Protein AF-A0A832H5S9-F1 (afdb_monomer)

Foldseek 3Di:
DDDDDDDDDDDDDPDPDDDDDDDPPPVDPDPDPPPPPPPPDPPVVVVVVVVQVVLVLLCVLQVHDSVLSVVCVVVVHASVNVCVVVVHDVVSSVVVVLVVVLVVLLVVLVVCCVVVVDPPVVSVVVSVVVNVVVVVVVVVVVVVVVPDDDDDDDNPDD

Solvent-accessible surface area (backbone atoms only — not comparable to full-atom values): 10041 Å² total; per-residue (Å²): 136,89,82,78,89,81,90,79,88,82,76,86,83,84,77,85,74,87,76,92,75,77,88,74,83,66,84,68,92,70,93,76,65,93,72,80,84,69,94,80,71,82,55,61,65,65,47,50,55,50,50,50,52,50,33,49,49,49,13,67,47,68,74,48,55,48,65,58,44,49,51,39,48,76,70,66,49,40,71,70,52,49,29,60,74,70,70,48,61,66,66,62,34,47,49,50,53,52,53,50,52,52,51,52,51,50,52,55,39,49,56,33,34,76,68,66,77,41,51,68,69,55,40,51,55,51,50,53,53,52,51,52,52,49,55,53,48,51,53,51,51,54,54,48,59,76,76,49,94,80,89,85,90,53,88,83,70,125

pLDDT: mean 75.22, std 22.02, range [34.59, 97.81]

Mean predicted aligned error: 14.92 Å

Secondary structure (DSSP, 8-state):
----------------------------S----TTTT-TT---HHHHHHHHHHHHHHHHHHHTS-HHHHHHHHHTT--HHHHHHHTT--HHHHHHHHHHHHHHHHHHHHHHHHHTTSS-HHHHHHHHHHHHHHHHHHHHHHHHHHHH-------TT--

Radius of gyration: 23.82 Å; Cα contacts (8 Å, |Δi|>4): 50; chains: 1; bounding box: 55×41×83 Å

Sequence (158 aa):
MLRKFLILSILPILVCGLLIAKPVQAKGFSLNSWNSRNFGKTDLENWAQKMEKMFENWANFLQISVEKVKNYWAEGKTPKEMMKAENINPEEVQKRREEKKLAELKSRLQKLVEKGIITQEEADKRFETMKKWWENQKEKKILLRKNGKGFKNCWFSF

Structure (mmCIF, N/CA/C/O backbone):
data_AF-A0A832H5S9-F1
#
_entry.id   AF-A0A832H5S9-F1
#
loop_
_atom_site.group_PDB
_atom_site.id
_atom_site.type_symbol
_atom_site.label_atom_id
_atom_site.label_alt_id
_atom_site.label_comp_id
_atom_site.label_asym_id
_atom_site.label_entity_id
_atom_site.label_seq_id
_atom_site.pdbx_PDB_ins_code
_atom_site.Cartn_x
_atom_site.Cartn_y
_atom_site.Cartn_z
_atom_site.occupancy
_atom_site.B_iso_or_equiv
_atom_site.auth_seq_id
_atom_site.auth_comp_id
_atom_site.auth_asym_id
_atom_site.auth_atom_id
_atom_site.pdbx_PDB_model_num
ATOM 1 N N . MET A 1 1 ? 17.383 -1.027 -65.973 1.00 36.41 1 MET A N 1
ATOM 2 C CA . MET A 1 1 ? 17.670 -2.231 -65.162 1.00 36.41 1 MET A CA 1
ATOM 3 C C . MET A 1 1 ? 17.210 -1.978 -63.730 1.00 36.41 1 MET A C 1
ATOM 5 O O . MET A 1 1 ? 17.831 -1.180 -63.041 1.00 36.41 1 MET A O 1
ATOM 9 N N . LEU A 1 2 ? 16.093 -2.585 -63.316 1.00 40.88 2 LEU A N 1
ATOM 10 C CA . LEU A 1 2 ? 15.527 -2.449 -61.968 1.00 40.88 2 LEU A CA 1
ATOM 11 C C . LEU A 1 2 ? 16.331 -3.275 -60.953 1.00 40.88 2 LEU A C 1
ATOM 13 O O . LEU A 1 2 ? 16.575 -4.461 -61.181 1.00 40.88 2 LEU A O 1
ATOM 17 N N . ARG A 1 3 ? 16.688 -2.683 -59.807 1.00 45.12 3 ARG A N 1
ATOM 18 C CA . ARG A 1 3 ? 17.252 -3.411 -58.661 1.00 45.12 3 ARG A CA 1
ATOM 19 C C . ARG A 1 3 ? 16.371 -3.260 -57.412 1.00 45.12 3 ARG A C 1
ATOM 21 O O . ARG A 1 3 ? 16.459 -2.274 -56.702 1.00 45.12 3 ARG A O 1
ATOM 28 N N . LYS A 1 4 ? 15.568 -4.312 -57.206 1.00 56.84 4 LYS A N 1
ATOM 29 C CA . LYS A 1 4 ? 15.356 -5.094 -55.971 1.00 56.84 4 LYS A CA 1
ATOM 30 C C . LYS A 1 4 ? 14.819 -4.382 -54.716 1.00 56.84 4 LYS A C 1
ATOM 32 O O . LYS A 1 4 ? 15.560 -3.785 -53.947 1.00 56.84 4 LYS A O 1
ATOM 37 N N . PHE A 1 5 ? 13.538 -4.644 -54.451 1.00 50.44 5 PHE A N 1
ATOM 38 C CA . PHE A 1 5 ? 12.992 -4.840 -53.107 1.00 50.44 5 PHE A CA 1
ATOM 39 C C . PHE A 1 5 ? 13.689 -6.028 -52.414 1.00 50.44 5 PHE A C 1
ATOM 41 O O . PHE A 1 5 ? 13.967 -7.024 -53.082 1.00 50.44 5 PHE A O 1
ATOM 48 N N . LEU A 1 6 ? 13.926 -5.948 -51.099 1.00 52.62 6 LEU A N 1
ATOM 49 C CA . LEU A 1 6 ? 13.312 -6.828 -50.088 1.00 52.62 6 LEU A CA 1
ATOM 50 C C . LEU A 1 6 ? 13.874 -6.559 -48.680 1.00 52.62 6 LEU A C 1
ATOM 52 O O . LEU A 1 6 ? 15.076 -6.467 -48.452 1.00 52.62 6 LEU A O 1
ATOM 56 N N . ILE A 1 7 ? 12.922 -6.443 -47.763 1.00 52.94 7 ILE A N 1
ATOM 57 C CA . ILE A 1 7 ? 13.006 -6.327 -46.309 1.00 52.94 7 ILE A CA 1
ATOM 58 C C . ILE A 1 7 ? 13.626 -7.605 -45.728 1.00 52.94 7 ILE A C 1
ATOM 60 O O . ILE A 1 7 ? 13.210 -8.700 -46.102 1.00 52.94 7 ILE A O 1
ATOM 64 N N . LEU A 1 8 ? 14.560 -7.481 -44.780 1.00 46.47 8 LEU A N 1
ATOM 65 C CA . LEU A 1 8 ? 14.952 -8.602 -43.925 1.00 46.47 8 LEU A CA 1
ATOM 66 C C . LEU A 1 8 ? 15.168 -8.145 -42.481 1.00 46.47 8 LEU A C 1
ATOM 68 O O . LEU A 1 8 ? 16.064 -7.373 -42.152 1.00 46.47 8 LEU A O 1
ATOM 72 N N . SER A 1 9 ? 14.266 -8.644 -41.650 1.00 47.25 9 SER A N 1
ATOM 73 C CA . SER A 1 9 ? 14.155 -8.549 -40.205 1.00 47.25 9 SER A CA 1
ATOM 74 C C . SER A 1 9 ? 15.412 -9.096 -39.522 1.00 47.25 9 SER A C 1
ATOM 76 O O . SER A 1 9 ? 15.736 -10.272 -39.674 1.00 47.25 9 SER A O 1
ATOM 78 N N . ILE A 1 10 ? 16.104 -8.270 -38.736 1.00 52.00 10 ILE A N 1
ATOM 79 C CA . ILE A 1 10 ? 17.208 -8.718 -37.877 1.00 52.00 10 ILE A CA 1
ATOM 80 C C . ILE A 1 10 ? 16.639 -8.959 -36.475 1.00 52.00 10 ILE A C 1
ATOM 82 O O . ILE A 1 10 ? 16.391 -8.030 -35.710 1.00 52.00 10 ILE A O 1
ATOM 86 N N . LEU A 1 11 ? 16.393 -10.235 -36.181 1.00 45.34 11 LEU A N 1
ATOM 87 C CA . LEU A 1 11 ? 16.138 -10.783 -34.848 1.00 45.34 11 LEU A CA 1
ATOM 88 C C . LEU A 1 11 ? 17.343 -10.529 -33.917 1.00 45.34 11 LEU A C 1
ATOM 90 O O . LEU A 1 11 ? 18.475 -10.793 -34.331 1.00 45.34 11 LEU A O 1
ATOM 94 N N . PRO A 1 12 ? 17.148 -10.104 -32.653 1.00 57.94 12 PRO A N 1
ATOM 95 C CA . PRO A 1 12 ? 18.224 -10.105 -31.672 1.00 57.94 12 PRO A CA 1
ATOM 96 C C . PRO A 1 12 ? 18.527 -11.543 -31.226 1.00 57.94 12 PRO A C 1
ATOM 98 O O . PRO A 1 12 ? 17.684 -12.253 -30.678 1.00 57.94 12 PRO A O 1
ATOM 101 N N . ILE A 1 13 ? 19.763 -11.960 -31.483 1.00 50.47 13 ILE A N 1
ATOM 102 C CA . ILE A 1 13 ? 20.350 -13.240 -31.094 1.00 50.47 13 ILE A CA 1
ATOM 103 C C . ILE A 1 13 ? 20.551 -13.252 -29.569 1.00 50.47 13 ILE A C 1
ATOM 105 O O . ILE A 1 13 ? 21.427 -12.575 -29.035 1.00 50.47 13 ILE A O 1
ATOM 109 N N . LEU A 1 14 ? 19.730 -14.034 -28.868 1.00 46.78 14 LEU A N 1
ATOM 110 C CA . LEU A 1 14 ? 19.831 -14.301 -27.433 1.00 46.78 14 LEU A CA 1
ATOM 111 C C . LEU A 1 14 ? 20.767 -15.506 -27.222 1.00 46.78 14 LEU A C 1
ATOM 113 O O . LEU A 1 14 ? 20.333 -16.648 -27.103 1.00 46.78 14 LEU A O 1
ATOM 117 N N . VAL A 1 15 ? 22.080 -15.258 -27.228 1.00 48.34 15 VAL A N 1
ATOM 118 C CA . VAL A 1 15 ? 23.099 -16.255 -26.854 1.00 48.34 15 VAL A CA 1
ATOM 119 C C . VAL A 1 15 ? 23.346 -16.149 -25.350 1.00 48.34 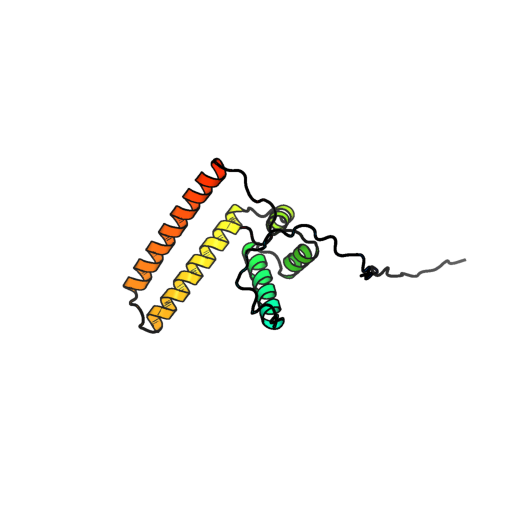15 VAL A C 1
ATOM 121 O O . VAL A 1 15 ? 24.185 -15.382 -24.885 1.00 48.34 15 VAL A O 1
ATOM 124 N N . CYS A 1 16 ? 22.613 -16.941 -24.567 1.00 45.22 16 CYS A N 1
ATOM 125 C CA . CYS A 1 16 ? 23.036 -17.315 -23.217 1.00 45.22 16 CYS A CA 1
ATOM 126 C C . CYS A 1 16 ? 24.098 -18.417 -23.331 1.00 45.22 16 CYS A C 1
ATOM 128 O O . CYS A 1 16 ? 23.801 -19.606 -23.233 1.00 45.22 16 CYS A O 1
ATOM 130 N N . GLY A 1 17 ? 25.344 -18.011 -23.577 1.00 47.25 17 GLY A 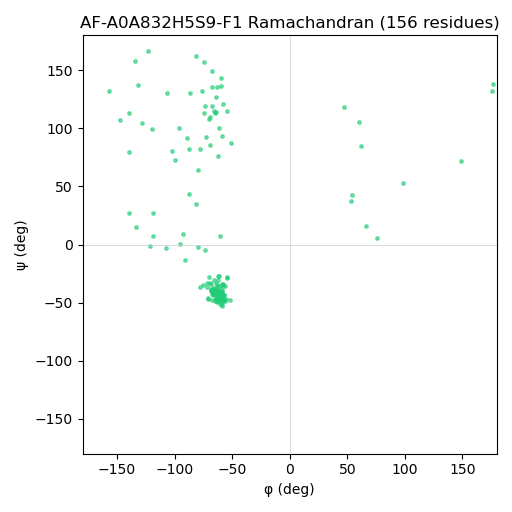N 1
ATOM 131 C CA . GLY A 1 17 ? 26.502 -18.894 -23.503 1.00 47.25 17 GLY A CA 1
ATOM 132 C C . GLY A 1 17 ? 26.779 -19.304 -22.057 1.00 47.25 17 GLY A C 1
ATOM 133 O O . GLY A 1 17 ? 27.222 -18.491 -21.248 1.00 47.25 17 GLY A O 1
ATOM 134 N N . LE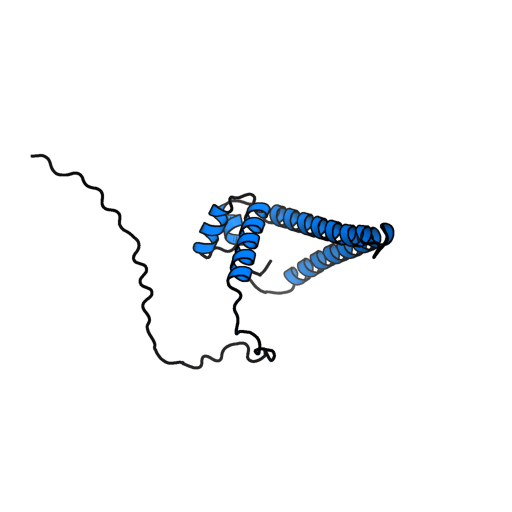U A 1 18 ? 26.530 -20.578 -21.749 1.00 50.12 18 LEU A N 1
ATOM 135 C CA . LEU A 1 18 ? 27.125 -21.282 -20.618 1.00 50.12 18 LEU A CA 1
ATOM 136 C C . LEU A 1 18 ? 28.657 -21.179 -20.707 1.00 50.12 18 LEU A C 1
ATOM 138 O O . LEU A 1 18 ? 29.261 -21.767 -21.602 1.00 50.12 18 LEU A O 1
ATOM 142 N N . LEU A 1 19 ? 29.291 -20.509 -19.746 1.00 49.84 19 LEU A N 1
ATOM 143 C CA . LEU A 1 19 ? 30.712 -20.696 -19.457 1.00 49.84 19 LEU A CA 1
ATOM 144 C C . LEU A 1 19 ? 30.895 -20.972 -17.966 1.00 49.84 19 LEU A C 1
ATOM 146 O O . LEU A 1 19 ? 30.786 -20.100 -17.107 1.00 49.84 19 LEU A O 1
ATOM 150 N N . ILE A 1 20 ? 31.157 -22.246 -17.695 1.00 50.31 20 ILE A N 1
ATOM 151 C CA . ILE A 1 20 ? 31.586 -22.802 -16.419 1.00 50.31 20 ILE A CA 1
ATOM 152 C C . ILE A 1 20 ? 33.056 -22.413 -16.230 1.00 50.31 20 ILE A C 1
ATOM 154 O O . ILE A 1 20 ? 33.923 -22.901 -16.952 1.00 50.31 20 ILE A O 1
ATOM 158 N N . ALA A 1 21 ? 33.356 -21.564 -15.247 1.00 39.47 21 ALA A N 1
ATOM 159 C CA . ALA A 1 21 ? 34.722 -21.341 -14.785 1.00 39.47 21 ALA A CA 1
ATOM 160 C C . ALA A 1 21 ? 34.745 -21.021 -13.279 1.00 39.47 21 ALA A C 1
ATOM 162 O O . ALA A 1 21 ? 34.359 -19.937 -12.865 1.00 39.47 21 ALA A O 1
ATOM 163 N N . LYS A 1 22 ? 35.218 -22.008 -12.500 1.00 37.12 22 LYS A N 1
ATOM 164 C CA . LYS A 1 22 ? 35.815 -21.973 -11.144 1.00 37.12 22 LYS A CA 1
ATOM 165 C C . LYS A 1 22 ? 35.088 -21.157 -10.045 1.00 37.12 22 LYS A C 1
ATOM 167 O O . LYS A 1 22 ? 35.072 -19.931 -10.110 1.00 37.12 22 LYS A O 1
ATOM 172 N N . PRO A 1 23 ? 34.622 -21.784 -8.941 1.00 42.19 23 PRO A N 1
ATOM 173 C CA . PRO A 1 23 ? 34.155 -21.034 -7.782 1.00 42.19 23 PRO A CA 1
ATOM 174 C C . PRO A 1 23 ? 35.362 -20.436 -7.050 1.00 42.19 23 PRO A C 1
ATOM 176 O O . PRO A 1 23 ? 35.961 -21.059 -6.176 1.00 42.19 23 PRO A O 1
ATOM 179 N N . VAL A 1 24 ? 35.724 -19.200 -7.386 1.00 45.62 24 VAL A N 1
ATOM 180 C CA . VAL A 1 24 ? 36.366 -18.333 -6.401 1.00 45.62 24 VAL A CA 1
ATOM 181 C C . VAL A 1 24 ? 35.304 -18.099 -5.337 1.00 45.62 24 VAL A C 1
ATOM 183 O O . VAL A 1 24 ? 34.260 -17.510 -5.612 1.00 45.62 24 VAL A O 1
ATOM 186 N N . GLN A 1 25 ? 35.553 -18.619 -4.135 1.00 49.38 25 GLN A N 1
ATOM 187 C CA . GLN A 1 25 ? 34.814 -18.287 -2.924 1.00 49.38 25 GLN A CA 1
ATOM 188 C C . GLN A 1 25 ? 35.013 -16.791 -2.643 1.00 49.38 25 GLN A C 1
ATOM 190 O O . GLN A 1 25 ? 35.793 -16.386 -1.785 1.00 49.38 25 GLN A O 1
ATOM 195 N N . ALA A 1 26 ? 34.324 -15.945 -3.404 1.00 43.28 26 ALA A N 1
ATOM 196 C CA . ALA A 1 26 ? 34.055 -14.586 -3.001 1.00 43.28 26 ALA A CA 1
ATOM 197 C C . ALA A 1 26 ? 33.177 -14.715 -1.763 1.00 43.28 26 ALA A C 1
ATOM 199 O O . ALA A 1 26 ? 32.084 -15.277 -1.828 1.00 43.28 26 ALA A O 1
ATOM 200 N N . LYS A 1 27 ? 33.730 -14.286 -0.629 1.00 41.41 27 LYS A N 1
ATOM 201 C CA . LYS A 1 27 ? 33.138 -14.270 0.708 1.00 41.41 27 LYS A CA 1
ATOM 202 C C . LYS A 1 27 ? 31.766 -13.592 0.626 1.00 41.41 27 LYS A C 1
ATOM 204 O O . LYS A 1 27 ? 31.642 -12.376 0.734 1.00 41.41 27 LYS A O 1
ATOM 209 N N . GLY A 1 28 ? 30.762 -14.411 0.319 1.00 34.91 28 GLY A N 1
ATOM 210 C CA . GLY A 1 28 ? 29.392 -14.025 0.058 1.00 34.91 28 GLY A CA 1
ATOM 211 C C . GLY A 1 28 ? 28.810 -13.463 1.333 1.00 34.91 28 GLY A C 1
ATOM 212 O O . GLY A 1 28 ? 28.694 -14.146 2.350 1.00 34.91 28 GLY A O 1
ATOM 213 N N . PHE A 1 29 ? 28.498 -12.182 1.269 1.00 41.06 29 PHE A N 1
ATOM 214 C CA . PHE A 1 29 ? 27.799 -11.437 2.289 1.00 41.06 29 PHE A CA 1
ATOM 215 C C . PHE A 1 29 ? 26.423 -12.074 2.544 1.00 41.06 29 PHE A C 1
ATOM 217 O O . PHE A 1 29 ? 25.469 -11.796 1.824 1.00 41.06 29 PHE A O 1
ATOM 224 N N . SER A 1 30 ? 26.363 -12.976 3.531 1.00 36.66 30 SER A N 1
ATOM 225 C CA . SER A 1 30 ? 25.236 -13.280 4.436 1.00 36.66 30 SER A CA 1
ATOM 226 C C . SER A 1 30 ? 25.251 -14.757 4.854 1.00 36.66 30 SER A C 1
ATOM 228 O O . SER A 1 30 ? 24.416 -15.571 4.463 1.00 36.66 30 SER A O 1
ATOM 230 N N . LEU A 1 31 ? 26.213 -15.101 5.707 1.00 34.59 31 LEU A N 1
ATOM 231 C CA . LEU A 1 31 ? 26.289 -16.375 6.425 1.00 34.59 31 LEU A CA 1
ATOM 232 C C . LEU A 1 31 ? 25.495 -16.289 7.744 1.00 34.59 31 LEU A C 1
ATOM 234 O O . LEU A 1 31 ? 25.975 -16.703 8.788 1.00 34.59 31 LEU A O 1
ATOM 238 N N . ASN A 1 32 ? 24.290 -15.702 7.702 1.00 38.38 32 ASN A N 1
ATOM 239 C CA . ASN A 1 32 ? 23.406 -15.578 8.870 1.00 38.38 32 ASN A CA 1
ATOM 240 C C . ASN A 1 32 ? 21.919 -15.834 8.551 1.00 38.38 32 ASN A C 1
ATOM 242 O O . ASN A 1 32 ? 21.035 -15.347 9.252 1.00 38.38 32 ASN A O 1
ATOM 246 N N . SER A 1 33 ? 21.623 -16.629 7.516 1.00 39.88 33 SER A N 1
ATOM 247 C CA . SER A 1 33 ? 20.278 -17.184 7.303 1.00 39.88 33 SER A CA 1
ATOM 248 C C . SER A 1 33 ? 20.215 -18.629 7.805 1.00 39.88 33 SER A C 1
ATOM 250 O O . SER A 1 33 ? 20.170 -19.589 7.040 1.00 39.88 33 SER A O 1
ATOM 252 N N . TRP A 1 34 ? 20.214 -18.774 9.131 1.00 36.19 34 TRP A N 1
ATOM 253 C CA . TRP A 1 34 ? 20.052 -20.025 9.893 1.00 36.19 34 TRP A CA 1
ATOM 254 C C . TRP A 1 34 ? 18.701 -20.748 9.629 1.00 36.19 34 TRP A C 1
ATOM 256 O O . TRP A 1 34 ? 18.412 -21.765 10.239 1.00 36.19 34 TRP A O 1
ATOM 266 N N . ASN A 1 35 ? 17.877 -20.299 8.671 1.00 39.66 35 ASN A N 1
ATOM 267 C CA . ASN A 1 35 ? 16.590 -20.919 8.315 1.00 39.66 35 ASN A CA 1
ATOM 268 C C . ASN A 1 35 ? 16.511 -21.435 6.861 1.00 39.66 35 ASN A C 1
ATOM 270 O O . ASN A 1 35 ? 15.428 -21.554 6.287 1.00 39.66 35 ASN A O 1
ATOM 274 N N . SER A 1 36 ? 17.644 -21.793 6.250 1.00 45.84 36 SER A N 1
ATOM 275 C CA . SER A 1 36 ? 17.687 -22.389 4.904 1.00 45.84 36 SER A CA 1
ATOM 276 C C . SER A 1 36 ? 17.361 -23.897 4.906 1.00 45.84 36 SER A C 1
ATOM 278 O O . SER A 1 36 ? 18.202 -24.735 4.592 1.00 45.84 36 SER A O 1
ATOM 280 N N . ARG A 1 37 ? 16.129 -24.266 5.290 1.00 44.06 37 ARG A N 1
ATOM 281 C CA . ARG A 1 37 ? 15.582 -25.633 5.113 1.00 44.06 37 ARG A CA 1
ATOM 282 C C . ARG A 1 37 ? 14.330 -25.713 4.232 1.00 44.06 37 ARG A C 1
ATOM 284 O O . ARG A 1 37 ? 13.772 -26.791 4.107 1.00 44.06 37 ARG A O 1
ATOM 291 N N . ASN A 1 38 ? 13.917 -24.623 3.576 1.00 44.97 38 ASN A N 1
ATOM 292 C CA . ASN A 1 38 ? 12.7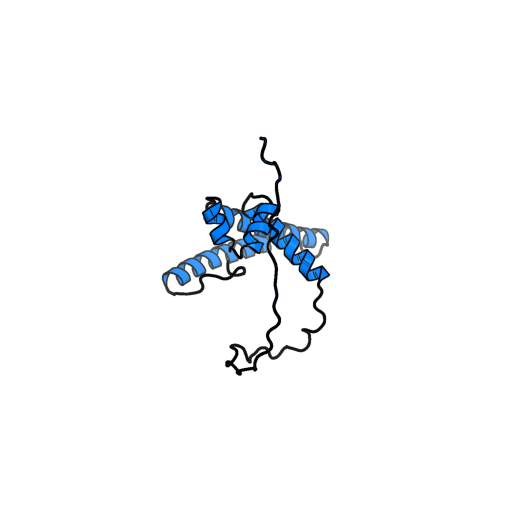03 -24.618 2.740 1.00 44.97 38 ASN A CA 1
ATOM 293 C C . ASN A 1 38 ? 12.849 -23.973 1.346 1.00 44.97 38 ASN A C 1
ATOM 295 O O . ASN A 1 38 ? 11.851 -23.723 0.676 1.00 44.97 38 ASN A O 1
ATOM 299 N N . PHE A 1 39 ? 14.071 -23.745 0.856 1.00 44.62 39 PHE A N 1
ATOM 300 C CA . PHE A 1 39 ? 14.331 -23.176 -0.482 1.00 44.62 39 PHE A CA 1
ATOM 301 C C . PHE A 1 39 ? 14.248 -24.217 -1.625 1.00 44.62 39 PHE A C 1
ATOM 303 O O . PHE A 1 39 ? 15.013 -24.162 -2.581 1.00 44.62 39 PHE A O 1
ATOM 310 N N . GLY A 1 40 ? 13.350 -25.205 -1.514 1.00 48.38 40 GLY A N 1
ATOM 311 C CA . GLY A 1 40 ? 13.341 -26.402 -2.373 1.00 48.38 40 GLY A CA 1
ATOM 312 C C . GLY A 1 40 ? 12.071 -26.663 -3.189 1.00 48.38 40 GLY A C 1
ATOM 313 O O . GLY A 1 40 ? 12.034 -27.637 -3.931 1.00 48.38 40 GLY A O 1
ATOM 314 N N . LYS A 1 41 ? 11.031 -25.830 -3.079 1.00 48.06 41 LYS A N 1
ATOM 315 C CA . LYS A 1 41 ? 9.862 -25.862 -3.976 1.00 48.06 41 LYS A CA 1
ATOM 316 C C . LYS A 1 41 ? 9.454 -24.434 -4.289 1.00 48.06 41 LYS A C 1
ATOM 318 O O . LYS A 1 41 ? 8.583 -23.853 -3.650 1.00 48.06 41 LYS A O 1
ATOM 323 N N . THR A 1 42 ? 10.185 -23.843 -5.222 1.00 54.84 42 THR A N 1
ATOM 324 C CA . THR A 1 42 ? 9.878 -22.545 -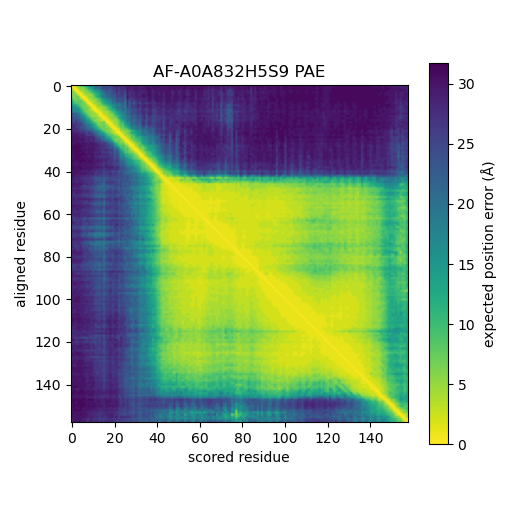5.807 1.00 54.84 42 THR A CA 1
ATOM 325 C C . THR A 1 42 ? 8.523 -22.665 -6.486 1.00 54.84 42 THR A C 1
ATOM 327 O O . THR A 1 42 ? 8.396 -23.249 -7.556 1.00 54.84 42 THR A O 1
ATOM 330 N N . ASP A 1 43 ? 7.496 -22.183 -5.807 1.00 66.31 43 ASP A N 1
ATOM 331 C CA . ASP A 1 43 ? 6.137 -22.125 -6.311 1.00 66.31 43 ASP A CA 1
ATOM 332 C C . ASP A 1 43 ? 6.076 -21.074 -7.429 1.00 66.31 43 ASP A C 1
ATOM 334 O O . ASP A 1 43 ? 5.875 -19.880 -7.192 1.00 66.31 43 ASP A O 1
ATOM 338 N N . LEU A 1 44 ? 6.405 -21.522 -8.643 1.00 68.12 44 LEU A N 1
ATOM 339 C CA . LEU A 1 44 ? 6.477 -20.705 -9.854 1.00 68.12 44 LEU A CA 1
ATOM 340 C C . LEU A 1 44 ? 5.140 -20.020 -10.138 1.00 68.12 44 LEU A C 1
ATOM 342 O O . LEU A 1 44 ? 5.129 -18.880 -10.592 1.00 68.12 44 LEU A O 1
ATOM 346 N N . GLU A 1 45 ? 4.031 -20.683 -9.817 1.00 71.25 45 GLU A N 1
ATOM 347 C CA . GLU A 1 45 ? 2.688 -20.144 -9.991 1.00 71.25 45 GLU A CA 1
ATOM 348 C C . GLU A 1 45 ? 2.408 -19.027 -8.978 1.00 71.25 45 GLU A C 1
ATOM 350 O O . GLU A 1 45 ? 2.038 -17.917 -9.366 1.00 71.25 45 GLU A O 1
ATOM 355 N N . ASN A 1 46 ? 2.723 -19.236 -7.695 1.00 83.75 46 ASN A N 1
ATOM 356 C CA . ASN A 1 46 ? 2.652 -18.164 -6.699 1.00 83.75 46 ASN A CA 1
ATOM 357 C C . ASN A 1 46 ? 3.618 -17.014 -7.001 1.00 83.75 46 ASN A C 1
ATOM 359 O O . ASN A 1 46 ? 3.344 -15.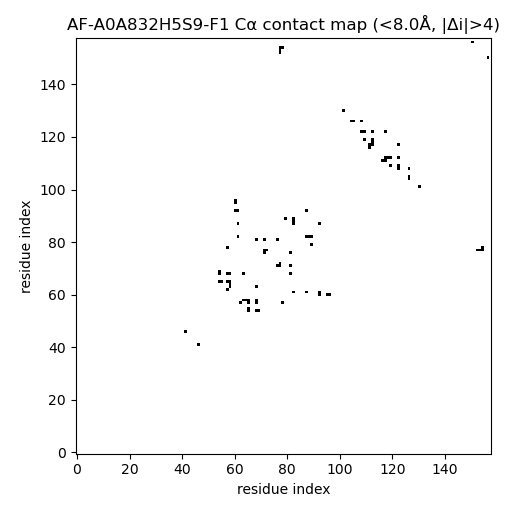867 -6.637 1.00 83.75 46 ASN A O 1
ATOM 363 N N . TRP A 1 47 ? 4.762 -17.283 -7.630 1.00 82.94 47 TRP A N 1
ATOM 364 C CA . TRP A 1 47 ? 5.681 -16.233 -8.057 1.00 82.94 47 TRP A CA 1
ATOM 365 C C . TRP A 1 47 ? 5.119 -15.437 -9.238 1.00 82.94 47 TRP A C 1
ATOM 367 O O . TRP A 1 47 ? 5.099 -14.208 -9.171 1.00 82.94 47 TRP A O 1
ATOM 377 N N . ALA A 1 48 ? 4.588 -16.107 -10.263 1.00 87.56 48 ALA A N 1
ATOM 378 C CA . ALA A 1 48 ? 3.954 -15.463 -11.410 1.00 87.56 48 ALA A CA 1
ATOM 379 C C . ALA A 1 48 ? 2.784 -14.568 -10.973 1.00 87.56 48 ALA A C 1
ATOM 381 O O . ALA A 1 48 ? 2.753 -13.389 -11.321 1.00 87.56 48 ALA A O 1
ATOM 382 N N . GLN A 1 49 ? 1.900 -15.070 -10.105 1.00 88.31 49 GLN A N 1
ATOM 383 C CA . GLN A 1 49 ? 0.787 -14.289 -9.555 1.00 88.31 49 GLN A CA 1
ATOM 384 C C . GLN A 1 49 ? 1.258 -13.086 -8.724 1.00 88.31 49 GLN A C 1
ATOM 386 O O . GLN A 1 49 ? 0.645 -12.016 -8.746 1.00 88.31 49 GLN A O 1
ATOM 391 N N . LYS A 1 50 ? 2.358 -13.226 -7.970 1.00 87.94 50 LYS A N 1
ATOM 392 C CA . LYS A 1 50 ? 2.961 -12.098 -7.239 1.00 87.94 50 LYS A CA 1
ATOM 393 C C . LYS A 1 50 ? 3.509 -11.043 -8.193 1.00 87.94 50 LYS A C 1
ATOM 395 O O . LYS A 1 50 ? 3.322 -9.855 -7.933 1.00 87.94 50 LYS A O 1
ATOM 400 N N . MET A 1 51 ? 4.168 -11.462 -9.271 1.00 89.56 51 MET A N 1
ATOM 401 C CA . MET A 1 51 ? 4.711 -10.561 -10.289 1.00 89.56 51 MET A CA 1
ATOM 402 C C . MET A 1 51 ? 3.599 -9.834 -11.045 1.00 89.56 51 MET A C 1
ATOM 404 O O . MET A 1 51 ? 3.675 -8.622 -11.222 1.00 89.56 51 MET A O 1
ATOM 408 N N . GLU A 1 52 ? 2.532 -10.537 -11.417 1.00 92.00 52 GLU A N 1
ATOM 409 C CA . GLU A 1 52 ? 1.361 -9.946 -12.062 1.00 92.00 52 GLU A CA 1
ATOM 410 C C . GLU A 1 52 ? 0.721 -8.868 -11.185 1.00 92.00 52 GLU A C 1
ATOM 412 O O . GLU A 1 52 ? 0.648 -7.706 -11.590 1.00 92.00 52 GLU A O 1
ATOM 417 N N . LYS A 1 53 ? 0.412 -9.198 -9.924 1.00 92.88 53 LYS A N 1
ATOM 418 C CA . LYS A 1 53 ? -0.096 -8.219 -8.949 1.00 92.88 53 LYS A CA 1
ATOM 419 C C . LYS A 1 53 ? 0.859 -7.051 -8.751 1.00 92.88 53 LYS A C 1
ATOM 421 O O . LYS A 1 53 ? 0.425 -5.923 -8.528 1.00 92.88 53 LYS A O 1
ATOM 426 N N . MET A 1 54 ? 2.167 -7.293 -8.788 1.00 90.69 54 MET A N 1
ATOM 427 C CA . MET A 1 54 ? 3.159 -6.227 -8.692 1.00 90.69 54 MET A CA 1
ATOM 428 C C . MET A 1 54 ? 3.053 -5.273 -9.890 1.00 90.69 54 MET A C 1
ATOM 430 O O . MET A 1 54 ? 3.023 -4.060 -9.679 1.00 90.69 54 MET A O 1
ATOM 434 N N . PHE A 1 55 ? 2.958 -5.789 -11.119 1.00 94.75 55 PHE A N 1
ATOM 435 C CA . PHE A 1 55 ? 2.802 -4.961 -12.316 1.00 94.75 55 PHE A CA 1
ATOM 436 C C . PHE A 1 55 ? 1.496 -4.174 -12.309 1.00 94.75 55 PHE A C 1
ATOM 438 O O . PHE A 1 55 ? 1.519 -2.971 -12.556 1.00 94.75 55 PHE A O 1
ATOM 445 N N . GLU A 1 56 ? 0.383 -4.811 -11.954 1.00 94.81 56 GLU A N 1
ATOM 446 C CA . GLU A 1 56 ? -0.914 -4.145 -11.808 1.00 94.81 56 GLU A CA 1
ATOM 447 C C . GLU A 1 56 ? -0.869 -3.044 -10.749 1.00 94.81 56 GLU A C 1
ATOM 449 O O . GLU A 1 56 ? -1.371 -1.940 -10.956 1.00 94.81 56 GLU A O 1
ATOM 454 N N . ASN A 1 57 ? -0.240 -3.309 -9.604 1.00 92.44 57 ASN A N 1
ATOM 455 C CA . ASN A 1 57 ? -0.091 -2.315 -8.549 1.00 92.44 57 ASN A CA 1
ATOM 456 C C . ASN A 1 57 ? 0.703 -1.102 -9.034 1.00 92.44 57 ASN A C 1
ATOM 458 O O . ASN A 1 57 ? 0.266 0.026 -8.823 1.00 92.44 57 ASN A O 1
ATOM 462 N N . TRP A 1 58 ? 1.842 -1.315 -9.694 1.00 92.25 58 TRP A N 1
ATOM 463 C CA . TRP A 1 58 ? 2.639 -0.215 -10.233 1.00 92.25 58 TRP A CA 1
ATOM 464 C C . TRP A 1 58 ? 1.920 0.534 -11.349 1.00 92.25 58 TRP A C 1
ATOM 466 O O . TRP A 1 58 ? 1.945 1.758 -11.331 1.00 92.25 58 TRP A O 1
ATOM 476 N N . ALA A 1 59 ? 1.227 -0.161 -12.249 1.00 94.25 59 ALA A N 1
ATOM 477 C CA . ALA A 1 59 ? 0.411 0.461 -13.288 1.00 94.25 59 ALA A CA 1
ATOM 478 C C . ALA A 1 59 ? -0.647 1.389 -12.674 1.00 94.25 59 ALA A C 1
ATOM 480 O O . ALA A 1 59 ? -0.731 2.560 -13.032 1.00 94.25 59 ALA A O 1
ATOM 481 N N . ASN A 1 60 ? -1.364 0.907 -11.655 1.00 93.56 60 ASN A N 1
ATOM 482 C CA . ASN A 1 60 ? -2.357 1.692 -10.926 1.00 93.56 60 ASN A CA 1
ATOM 483 C C . ASN A 1 60 ? -1.741 2.893 -10.186 1.00 93.56 60 ASN A C 1
ATOM 485 O O . ASN A 1 60 ? -2.292 3.993 -10.218 1.00 93.56 60 ASN A O 1
ATOM 489 N N . PHE A 1 61 ? -0.595 2.711 -9.520 1.00 91.69 61 PHE A N 1
ATOM 490 C CA . PHE A 1 61 ? 0.060 3.792 -8.775 1.00 91.69 61 PHE A CA 1
ATOM 491 C C . PHE A 1 61 ? 0.702 4.845 -9.671 1.00 91.69 61 PHE A C 1
ATOM 493 O O . PHE A 1 61 ? 0.751 6.008 -9.283 1.00 91.69 61 PHE A O 1
ATOM 500 N N . LEU A 1 62 ? 1.217 4.441 -10.828 1.00 93.12 62 LEU A N 1
ATOM 501 C CA . LEU A 1 62 ? 1.863 5.322 -11.795 1.00 93.12 62 LEU A CA 1
ATOM 502 C C . LEU A 1 62 ? 0.869 5.882 -12.822 1.00 93.12 62 LEU A C 1
ATOM 504 O O . LEU A 1 62 ? 1.208 6.839 -13.503 1.00 93.12 62 LEU A O 1
ATOM 508 N N . GLN A 1 63 ? -0.350 5.334 -12.902 1.00 94.00 63 GLN A N 1
ATOM 509 C CA . GLN A 1 63 ? -1.335 5.636 -13.951 1.00 94.00 63 GLN A CA 1
ATOM 510 C C . GLN A 1 63 ? -0.768 5.449 -15.369 1.00 94.00 63 GLN A C 1
ATOM 512 O O . GLN A 1 63 ? -1.013 6.242 -16.271 1.00 94.00 63 GLN A O 1
ATOM 517 N N . ILE A 1 64 ? -0.021 4.362 -15.566 1.00 93.75 64 ILE A N 1
ATOM 518 C CA . ILE A 1 64 ? 0.482 3.926 -16.876 1.00 93.75 64 ILE A CA 1
ATOM 519 C C . ILE A 1 64 ? 0.006 2.501 -17.159 1.00 93.75 64 ILE A C 1
ATOM 521 O O . ILE A 1 64 ? -0.453 1.805 -16.255 1.00 93.75 64 ILE A O 1
ATOM 525 N N . SER A 1 65 ? 0.121 2.038 -18.404 1.00 96.25 65 SER A N 1
ATOM 526 C CA . SER A 1 65 ? -0.293 0.676 -18.750 1.00 96.25 65 SER A CA 1
ATOM 527 C C . SER A 1 65 ? 0.597 -0.383 -18.090 1.00 96.25 65 SER A C 1
ATOM 529 O O . SER A 1 65 ? 1.802 -0.197 -17.908 1.00 96.25 65 SER A O 1
ATOM 531 N N . VAL A 1 66 ? 0.008 -1.544 -17.785 1.00 96.06 66 VAL A N 1
ATOM 532 C CA . VAL A 1 66 ? 0.741 -2.728 -17.303 1.00 96.06 66 VAL A CA 1
ATOM 533 C C . VAL A 1 66 ? 1.847 -3.127 -18.284 1.00 96.06 66 VAL A C 1
ATOM 535 O O . VAL A 1 66 ? 2.931 -3.516 -17.862 1.00 96.06 66 VAL A O 1
ATOM 538 N N . GLU A 1 67 ? 1.610 -2.977 -19.587 1.00 95.88 67 GLU A N 1
ATOM 539 C CA . GLU A 1 67 ? 2.600 -3.218 -20.642 1.00 95.88 67 GLU A CA 1
ATOM 540 C C . GLU A 1 67 ? 3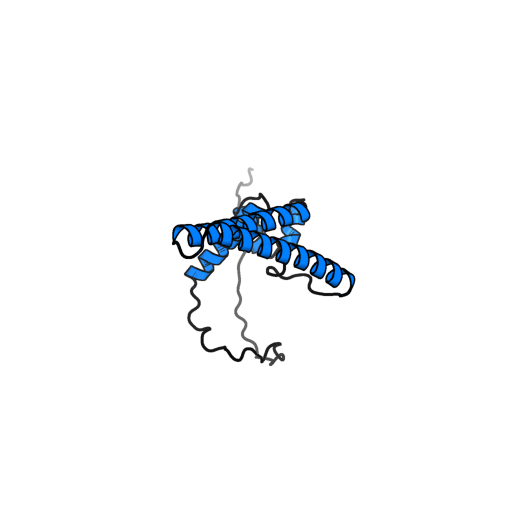.812 -2.291 -20.519 1.00 95.88 67 GLU A C 1
ATOM 542 O O . GLU A 1 67 ? 4.943 -2.770 -20.536 1.00 95.88 67 GLU A O 1
ATOM 547 N N . LYS A 1 68 ? 3.603 -0.984 -20.303 1.00 94.31 68 LYS A N 1
ATOM 548 C CA . LYS A 1 68 ? 4.707 -0.045 -20.054 1.00 94.31 68 LYS A CA 1
ATOM 549 C C . LYS A 1 68 ? 5.509 -0.437 -18.814 1.00 94.31 68 LYS A C 1
ATOM 551 O O . LYS A 1 68 ? 6.736 -0.425 -18.855 1.00 94.31 68 LYS A O 1
ATOM 556 N N . VAL A 1 69 ? 4.838 -0.833 -17.728 1.00 94.62 69 VAL A N 1
ATOM 557 C CA . VAL A 1 69 ? 5.522 -1.307 -16.511 1.00 94.62 69 VAL A CA 1
ATOM 558 C C . VAL A 1 69 ? 6.348 -2.563 -16.801 1.00 94.62 69 VAL A C 1
ATOM 560 O O . VAL A 1 69 ? 7.499 -2.640 -16.374 1.00 94.62 69 VAL A O 1
ATOM 563 N N . LYS A 1 70 ? 5.788 -3.536 -17.531 1.00 95.00 70 LYS A N 1
ATOM 564 C CA . LYS A 1 70 ? 6.487 -4.768 -17.929 1.00 95.00 70 LYS A CA 1
ATOM 565 C C . LYS A 1 70 ? 7.713 -4.462 -18.791 1.00 95.00 70 LYS A C 1
ATOM 567 O O . LYS A 1 70 ? 8.774 -5.019 -18.526 1.00 95.00 70 LYS A O 1
ATOM 572 N N . ASN A 1 71 ? 7.594 -3.542 -19.749 1.00 96.19 71 ASN A N 1
ATOM 573 C CA . ASN A 1 71 ? 8.704 -3.122 -20.605 1.00 96.19 71 ASN A CA 1
ATOM 574 C C . ASN A 1 71 ? 9.820 -2.470 -19.784 1.00 96.19 71 ASN A C 1
ATOM 576 O O . ASN A 1 71 ? 10.968 -2.896 -19.858 1.00 96.19 71 ASN A O 1
ATOM 580 N N . TYR A 1 72 ? 9.488 -1.515 -18.913 1.00 93.69 72 TYR A N 1
ATOM 581 C CA . TYR A 1 72 ? 10.486 -0.899 -18.042 1.00 93.69 72 TYR A CA 1
ATOM 582 C C . TYR A 1 72 ? 11.118 -1.886 -17.055 1.00 93.69 72 TYR A C 1
ATOM 584 O O . TYR A 1 72 ? 12.309 -1.783 -16.767 1.00 93.69 72 TYR A O 1
ATOM 592 N N . TRP A 1 73 ? 10.354 -2.857 -16.556 1.00 93.38 73 TRP A N 1
ATOM 593 C CA . TRP A 1 73 ? 10.899 -3.937 -15.738 1.00 93.38 73 TRP A CA 1
ATOM 594 C C . TRP A 1 73 ? 11.864 -4.830 -16.522 1.00 93.38 73 TRP A C 1
ATOM 596 O O . TRP A 1 73 ? 12.938 -5.137 -16.007 1.00 93.38 73 TRP A O 1
ATOM 606 N N . ALA A 1 74 ? 11.534 -5.187 -17.766 1.00 94.06 74 ALA A N 1
ATOM 607 C CA . ALA A 1 74 ? 12.411 -5.959 -18.645 1.00 94.06 74 ALA A CA 1
ATOM 608 C C . ALA A 1 74 ? 13.703 -5.195 -18.993 1.00 94.06 74 ALA A C 1
ATOM 610 O O . ALA A 1 74 ? 14.770 -5.794 -19.088 1.00 94.06 74 ALA A O 1
ATOM 611 N N . GLU A 1 75 ? 13.631 -3.865 -19.096 1.00 92.75 75 GLU A N 1
ATOM 612 C CA . GLU A 1 75 ? 14.790 -2.970 -19.231 1.00 92.75 75 GLU A CA 1
ATOM 613 C C . GLU A 1 75 ? 15.596 -2.806 -17.925 1.00 92.75 75 GLU A C 1
ATOM 615 O O . GLU A 1 75 ? 16.616 -2.119 -17.905 1.00 92.75 75 GLU A O 1
ATOM 620 N N . GLY A 1 76 ? 15.141 -3.390 -16.812 1.00 90.88 76 GLY A N 1
ATOM 621 C CA . GLY A 1 76 ? 15.780 -3.282 -15.499 1.00 90.88 76 GLY A CA 1
ATOM 622 C C . GLY A 1 76 ? 15.556 -1.945 -14.783 1.00 90.88 76 GLY A C 1
ATOM 623 O O . GLY A 1 76 ? 16.110 -1.738 -13.700 1.00 90.88 76 G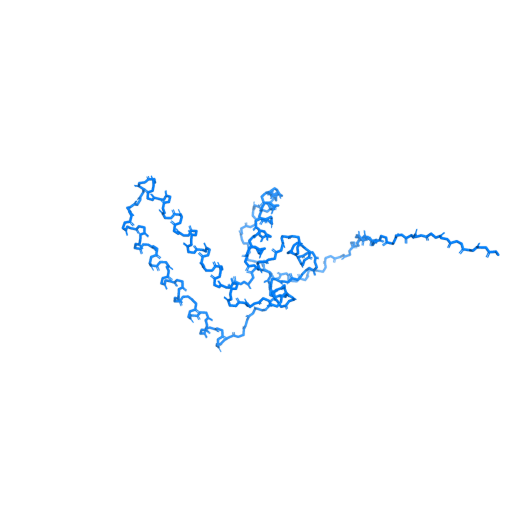LY A O 1
ATOM 624 N N . LYS A 1 77 ? 14.729 -1.043 -15.330 1.00 91.06 77 LYS A N 1
ATOM 625 C CA . LYS A 1 77 ? 14.452 0.271 -14.732 1.00 91.06 77 LYS A CA 1
ATOM 626 C C . LYS A 1 77 ? 13.681 0.126 -13.434 1.00 91.06 77 LYS A C 1
ATOM 628 O O . LYS A 1 77 ? 12.694 -0.588 -13.348 1.00 91.06 77 LYS A O 1
ATOM 633 N N . THR A 1 78 ? 14.085 0.866 -12.418 1.00 89.75 78 THR A N 1
ATOM 634 C CA . THR A 1 78 ? 13.369 0.953 -11.146 1.00 89.75 78 THR A CA 1
ATOM 635 C C . THR A 1 78 ? 12.109 1.814 -11.280 1.00 89.75 78 THR A C 1
ATOM 637 O O . THR A 1 78 ? 12.072 2.734 -12.098 1.00 89.75 78 THR A O 1
ATOM 640 N N . PRO A 1 79 ? 11.102 1.648 -10.406 1.00 86.31 79 PRO A N 1
ATOM 641 C CA . PRO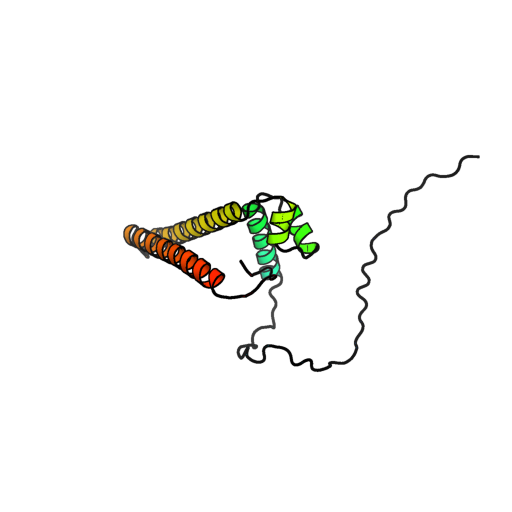 A 1 79 ? 9.921 2.515 -10.400 1.00 86.31 79 PRO A CA 1
ATOM 642 C C . PRO A 1 79 ? 10.238 4.013 -10.278 1.00 86.31 79 PRO A C 1
ATOM 644 O O . PRO A 1 79 ? 9.501 4.856 -10.779 1.00 86.31 79 PRO A O 1
ATOM 647 N N . LYS A 1 80 ? 11.364 4.370 -9.644 1.00 88.94 80 LYS A N 1
ATOM 648 C CA . LYS A 1 80 ? 11.843 5.757 -9.581 1.00 88.94 80 LYS A CA 1
ATOM 649 C C . LYS A 1 80 ? 12.260 6.286 -10.949 1.00 88.94 80 LYS A C 1
ATOM 651 O O . LYS A 1 80 ? 12.007 7.445 -11.257 1.00 88.94 80 LYS A O 1
ATOM 656 N N . GLU A 1 81 ? 12.930 5.457 -11.735 1.00 91.00 81 GLU A N 1
ATOM 657 C CA . GLU A 1 81 ? 13.331 5.790 -13.100 1.00 91.00 81 GLU A CA 1
ATOM 658 C C . GLU A 1 81 ? 12.121 5.808 -14.030 1.00 91.00 81 GLU A C 1
ATOM 660 O O . GLU A 1 81 ? 12.034 6.713 -14.849 1.00 91.00 81 GLU A O 1
ATOM 665 N N . MET A 1 82 ? 11.149 4.909 -13.832 1.00 92.12 82 MET A N 1
ATOM 666 C CA . MET A 1 82 ? 9.859 4.956 -14.535 1.00 92.12 82 MET A CA 1
ATOM 667 C C . MET A 1 82 ? 9.130 6.278 -14.271 1.00 92.12 82 MET A C 1
ATOM 669 O O . MET A 1 82 ? 8.744 6.958 -15.214 1.00 92.12 82 MET A O 1
ATOM 673 N N . MET A 1 83 ? 9.011 6.688 -12.999 1.00 92.31 83 MET A N 1
ATOM 674 C CA . MET A 1 83 ? 8.401 7.975 -12.634 1.00 92.31 83 MET A CA 1
ATOM 675 C C . MET A 1 83 ? 9.112 9.151 -13.299 1.00 92.31 83 MET A C 1
ATOM 677 O O . MET A 1 83 ? 8.455 10.042 -13.817 1.00 92.31 83 MET A O 1
ATOM 681 N N . LYS A 1 84 ? 10.449 9.154 -13.321 1.00 92.06 84 LYS A N 1
ATOM 682 C CA . LYS A 1 84 ? 11.211 10.205 -14.007 1.00 92.06 84 LYS A CA 1
ATOM 683 C C . LYS A 1 84 ? 10.978 10.206 -15.519 1.00 92.06 84 LYS A C 1
ATOM 685 O O . LYS A 1 84 ? 10.849 11.278 -16.092 1.00 92.06 84 LYS A O 1
ATOM 690 N N . ALA A 1 85 ? 10.951 9.032 -16.150 1.00 91.12 85 ALA A N 1
ATOM 691 C CA . ALA A 1 85 ? 10.779 8.893 -17.595 1.00 91.12 85 ALA A CA 1
ATOM 692 C C . ALA A 1 85 ? 9.387 9.345 -18.062 1.00 91.12 85 ALA A C 1
ATOM 694 O O . ALA A 1 85 ? 9.268 9.982 -19.101 1.00 91.12 85 ALA A O 1
ATOM 695 N N . GLU A 1 86 ? 8.356 9.060 -17.269 1.00 91.56 86 GLU A N 1
ATOM 696 C CA . GLU A 1 86 ? 6.963 9.435 -17.547 1.00 91.56 86 GLU A CA 1
ATOM 697 C C . GLU A 1 86 ? 6.576 10.784 -16.902 1.00 91.56 86 GLU A C 1
ATOM 699 O O . GLU A 1 86 ? 5.408 11.158 -16.894 1.00 91.56 86 GLU A O 1
ATOM 704 N N . ASN A 1 87 ? 7.550 11.522 -16.349 1.00 92.12 87 ASN A N 1
ATOM 705 C CA . ASN A 1 87 ? 7.366 12.817 -15.683 1.00 92.12 87 ASN A CA 1
ATOM 706 C C . ASN A 1 87 ? 6.295 12.815 -14.566 1.00 92.12 87 ASN A C 1
ATOM 708 O O . ASN A 1 87 ? 5.546 13.772 -14.381 1.00 92.12 87 ASN A O 1
ATOM 712 N N . ILE A 1 88 ? 6.223 11.720 -13.811 1.00 90.94 88 ILE A N 1
ATOM 713 C CA . ILE A 1 88 ? 5.262 11.514 -12.728 1.00 90.94 88 ILE A CA 1
ATOM 714 C C . ILE A 1 88 ? 5.812 12.101 -11.426 1.00 90.94 88 ILE A C 1
ATOM 716 O O . ILE A 1 88 ? 6.926 11.776 -10.998 1.00 90.94 88 ILE A O 1
ATOM 720 N N . ASN A 1 89 ? 4.991 12.898 -10.738 1.00 91.25 89 ASN A N 1
ATOM 721 C CA . ASN A 1 89 ? 5.335 13.443 -9.431 1.00 91.25 89 ASN A CA 1
ATOM 722 C C . ASN A 1 89 ? 5.407 12.321 -8.365 1.00 91.25 89 ASN A C 1
ATOM 724 O O . ASN A 1 89 ? 4.400 11.657 -8.086 1.00 91.25 89 ASN A O 1
ATOM 728 N N . PRO A 1 90 ? 6.570 12.098 -7.719 1.00 87.38 90 PRO A N 1
ATOM 729 C CA . PRO A 1 90 ? 6.718 11.055 -6.706 1.00 87.38 90 PRO A CA 1
ATOM 730 C C . PRO A 1 90 ? 5.819 11.258 -5.478 1.00 87.38 90 PRO A C 1
ATOM 732 O O . PRO A 1 90 ? 5.452 10.271 -4.835 1.00 87.38 90 PRO A O 1
ATOM 735 N N . GLU A 1 91 ? 5.452 12.498 -5.149 1.00 87.88 91 GLU A N 1
ATOM 736 C CA . GLU A 1 91 ? 4.580 12.803 -4.009 1.00 87.88 91 GLU A CA 1
ATOM 737 C C . GLU A 1 91 ? 3.150 12.311 -4.251 1.00 87.88 91 GLU A C 1
ATOM 739 O O . GLU A 1 91 ? 2.539 11.699 -3.375 1.00 87.88 91 GLU A O 1
ATOM 744 N N . GLU A 1 92 ? 2.641 12.460 -5.473 1.00 88.56 92 GLU A N 1
ATOM 745 C CA . GLU A 1 92 ? 1.316 11.966 -5.859 1.00 88.56 92 GLU A CA 1
ATOM 746 C C . GLU A 1 92 ? 1.256 10.436 -5.878 1.00 88.56 92 GLU A C 1
ATOM 748 O O . GLU A 1 92 ? 0.270 9.827 -5.459 1.00 88.56 92 GLU A O 1
ATOM 753 N N . VAL A 1 93 ? 2.323 9.781 -6.343 1.00 90.75 93 VAL A N 1
ATOM 754 C CA . VAL A 1 93 ? 2.445 8.313 -6.297 1.00 90.75 93 VAL A CA 1
ATOM 755 C C . VAL A 1 93 ? 2.502 7.824 -4.853 1.00 90.75 93 VAL A C 1
ATOM 757 O O . VAL A 1 93 ? 1.924 6.791 -4.505 1.00 90.75 93 VAL A O 1
ATOM 760 N N . GLN A 1 94 ? 3.196 8.554 -3.981 1.00 88.06 94 GLN A N 1
ATOM 761 C CA . GLN A 1 94 ? 3.218 8.243 -2.561 1.00 88.06 94 GLN A CA 1
ATOM 762 C C . GLN A 1 94 ? 1.828 8.395 -1.931 1.00 88.06 94 GLN A C 1
ATOM 764 O O . GLN A 1 94 ? 1.382 7.459 -1.267 1.00 88.06 94 GLN A O 1
ATOM 769 N N . LYS A 1 95 ? 1.120 9.496 -2.199 1.00 89.81 95 LYS A N 1
ATOM 770 C CA . LYS A 1 95 ? -0.242 9.731 -1.704 1.00 89.81 95 LYS A CA 1
ATOM 771 C C . LYS A 1 95 ? -1.199 8.606 -2.113 1.00 89.81 95 LYS A C 1
ATOM 773 O O . LYS A 1 95 ? -1.829 8.002 -1.251 1.00 89.81 95 LYS A O 1
ATOM 778 N N . ARG A 1 96 ? -1.206 8.216 -3.394 1.00 90.19 96 ARG A N 1
ATOM 779 C CA . ARG A 1 96 ? -2.025 7.094 -3.901 1.00 90.19 96 ARG A CA 1
ATOM 780 C C . ARG A 1 96 ? -1.718 5.765 -3.207 1.00 90.19 96 ARG A C 1
ATOM 782 O O . ARG A 1 96 ? -2.620 4.989 -2.895 1.00 90.19 96 ARG A O 1
ATOM 789 N N . ARG A 1 97 ? -0.439 5.483 -2.931 1.00 89.06 97 ARG A N 1
ATOM 790 C CA . ARG A 1 97 ? -0.040 4.281 -2.175 1.00 89.06 97 ARG A CA 1
ATOM 791 C C . ARG A 1 97 ? -0.551 4.303 -0.741 1.00 89.06 97 ARG A C 1
ATOM 793 O O . ARG A 1 97 ? -0.923 3.258 -0.213 1.00 89.06 97 ARG A O 1
ATOM 800 N N . GLU A 1 98 ? -0.533 5.463 -0.103 1.00 89.56 98 GLU A N 1
ATOM 801 C CA . GLU A 1 98 ? -1.019 5.635 1.264 1.00 89.56 98 GLU A CA 1
ATOM 802 C C . GLU A 1 98 ? -2.533 5.443 1.334 1.00 89.56 98 GLU A C 1
ATOM 804 O O . GLU A 1 98 ? -3.006 4.634 2.133 1.00 89.56 98 GLU A O 1
ATOM 809 N N . GLU A 1 99 ? -3.270 6.086 0.429 1.00 90.69 99 GLU A N 1
ATOM 810 C CA . GLU A 1 99 ? -4.718 5.929 0.283 1.00 90.69 99 GLU A CA 1
ATOM 811 C C . GLU A 1 99 ? -5.105 4.463 0.070 1.00 90.69 99 GLU A C 1
ATOM 813 O O . GLU A 1 99 ? -5.968 3.947 0.782 1.00 90.69 99 GLU A O 1
ATOM 818 N N . LYS A 1 100 ? -4.409 3.747 -0.827 1.00 91.06 100 LYS A N 1
ATOM 819 C CA . LYS A 1 100 ? -4.681 2.323 -1.066 1.00 91.06 100 LYS A CA 1
ATOM 820 C C . LYS A 1 100 ? -4.514 1.481 0.197 1.00 91.06 100 LYS A C 1
ATOM 822 O O . LYS A 1 100 ? -5.379 0.667 0.506 1.00 91.06 100 LYS A O 1
ATOM 827 N N . LYS A 1 101 ? -3.428 1.656 0.953 1.00 90.81 101 LYS A N 1
ATOM 828 C CA . LYS A 1 101 ? -3.219 0.855 2.171 1.00 90.81 101 LYS A CA 1
ATOM 829 C C . LYS A 1 101 ? -4.209 1.212 3.280 1.00 90.81 101 LYS A C 1
ATOM 831 O O . LYS A 1 101 ? -4.584 0.323 4.040 1.00 90.81 101 LYS A O 1
ATOM 836 N N . LEU A 1 102 ? -4.636 2.473 3.389 1.00 92.44 102 LEU A N 1
ATOM 837 C CA . LEU A 1 102 ? -5.708 2.852 4.315 1.00 92.44 102 LEU A CA 1
ATOM 838 C C . LEU A 1 102 ? -7.035 2.199 3.909 1.00 92.44 102 LEU A C 1
ATOM 840 O O . LEU A 1 102 ? -7.724 1.647 4.764 1.00 92.44 102 LEU A O 1
ATOM 844 N N . ALA A 1 103 ? -7.356 2.176 2.614 1.00 93.50 103 ALA A N 1
ATOM 845 C CA . ALA A 1 103 ? -8.533 1.479 2.103 1.00 93.50 103 ALA A CA 1
ATOM 846 C C . ALA A 1 103 ? -8.468 -0.037 2.371 1.00 93.50 103 ALA A C 1
ATOM 848 O O . ALA A 1 103 ? -9.436 -0.624 2.855 1.00 93.50 103 ALA A O 1
ATOM 849 N N . GLU A 1 104 ? -7.314 -0.673 2.142 1.00 93.44 104 GLU A N 1
ATOM 850 C CA . GLU A 1 104 ? -7.099 -2.089 2.463 1.00 93.44 104 GLU A CA 1
ATOM 851 C C . GLU A 1 104 ? -7.242 -2.369 3.962 1.00 93.44 104 GLU A C 1
ATOM 853 O O . GLU A 1 104 ? -7.849 -3.369 4.345 1.00 93.44 104 GLU A O 1
ATOM 858 N N . LEU A 1 105 ? -6.705 -1.496 4.819 1.00 94.19 105 LEU A N 1
ATOM 859 C CA . LEU A 1 105 ? -6.857 -1.616 6.266 1.00 94.19 105 LEU A CA 1
ATOM 860 C C . LEU A 1 105 ? -8.331 -1.532 6.665 1.00 94.19 105 LEU A C 1
ATOM 862 O O . LEU A 1 105 ? -8.802 -2.393 7.406 1.00 94.19 105 LEU A O 1
ATOM 866 N N . LYS A 1 106 ? -9.061 -0.540 6.143 1.00 94.25 106 LYS A N 1
ATOM 867 C CA . LYS A 1 106 ? -10.492 -0.380 6.408 1.00 94.25 106 LYS A CA 1
ATOM 868 C C . LYS A 1 106 ? -11.274 -1.617 5.968 1.00 94.25 106 LYS A C 1
ATOM 870 O O . LYS A 1 106 ? -12.033 -2.158 6.762 1.00 94.25 106 LYS A O 1
ATOM 875 N N . SER A 1 107 ? -11.012 -2.132 4.765 1.00 96.81 107 SER A N 1
ATOM 876 C CA . SER A 1 107 ? -11.651 -3.355 4.260 1.00 96.81 107 SER A CA 1
ATOM 877 C C . SER A 1 107 ? -11.346 -4.582 5.130 1.00 96.81 107 SER A C 1
ATOM 879 O O . SER A 1 107 ? -12.231 -5.389 5.402 1.00 96.81 107 SER A O 1
ATOM 881 N N . ARG A 1 108 ? -10.107 -4.733 5.616 1.00 95.50 108 ARG A N 1
ATOM 882 C CA . ARG A 1 108 ? -9.743 -5.836 6.525 1.00 95.50 108 ARG A CA 1
ATOM 883 C C . ARG A 1 108 ? -10.469 -5.741 7.860 1.00 95.50 108 ARG A C 1
ATOM 885 O O . ARG A 1 108 ? -10.913 -6.766 8.361 1.00 95.50 108 ARG A O 1
ATOM 892 N N . LEU A 1 109 ? -10.586 -4.539 8.421 1.00 96.56 109 LEU A N 1
ATOM 893 C CA . LEU A 1 109 ? -11.309 -4.314 9.671 1.00 96.56 109 LEU A CA 1
ATOM 894 C C . LEU A 1 109 ? -12.811 -4.555 9.492 1.00 96.56 109 LEU A C 1
ATOM 896 O O . LEU A 1 109 ? -13.397 -5.264 10.299 1.00 96.56 109 LEU A O 1
ATOM 900 N N . GLN A 1 110 ? -13.405 -4.080 8.395 1.00 96.06 110 GLN A N 1
ATOM 901 C CA . GLN A 1 110 ? -14.804 -4.361 8.056 1.00 96.06 110 GLN A CA 1
ATOM 902 C C . GLN A 1 110 ? -15.079 -5.864 7.964 1.00 96.06 110 GLN A C 1
ATOM 904 O O . GLN A 1 110 ? -16.029 -6.341 8.568 1.00 96.06 110 GLN A O 1
ATOM 909 N N . LYS A 1 111 ? -14.191 -6.646 7.338 1.00 97.25 111 LYS A N 1
ATOM 910 C CA . LYS A 1 111 ? -14.313 -8.115 7.315 1.00 97.25 111 LYS A CA 1
ATOM 911 C C . LYS A 1 111 ? -14.268 -8.761 8.703 1.00 97.25 111 LYS A C 1
ATOM 913 O O . LYS A 1 111 ? -14.780 -9.863 8.868 1.00 97.25 111 LYS A O 1
ATOM 918 N N . LEU A 1 112 ? -13.613 -8.142 9.687 1.00 97.06 112 LEU A N 1
ATOM 919 C CA . LEU A 1 112 ? -13.625 -8.629 11.071 1.00 97.06 112 LEU A CA 1
ATOM 920 C C . LEU A 1 112 ? -14.934 -8.261 11.779 1.00 97.06 112 LEU A C 1
ATOM 922 O O . LEU A 1 112 ? -15.444 -9.083 12.537 1.00 97.06 112 LEU A O 1
ATOM 926 N N . VAL A 1 113 ? -15.486 -7.078 11.487 1.00 97.50 113 VAL A N 1
ATOM 927 C CA . VAL A 1 113 ? -16.811 -6.647 11.961 1.00 97.50 113 VAL A CA 1
ATOM 928 C C . VAL A 1 113 ? -17.909 -7.551 11.404 1.00 97.50 113 VAL A C 1
ATOM 930 O O . VAL A 1 113 ? -18.716 -8.072 12.162 1.00 97.50 113 VAL A O 1
ATOM 933 N N . GLU A 1 114 ? -17.896 -7.818 10.097 1.00 97.44 114 GLU A N 1
ATOM 934 C CA . GLU A 1 114 ? -18.848 -8.714 9.422 1.00 97.44 114 GLU A CA 1
ATOM 935 C C . GLU A 1 114 ? -18.819 -10.137 9.995 1.00 97.44 114 GLU A C 1
ATOM 937 O O . GLU A 1 114 ? -19.846 -10.802 10.079 1.00 97.44 114 GLU A O 1
ATOM 942 N N . LYS A 1 115 ? -17.641 -10.606 10.420 1.00 97.25 115 LYS A N 1
ATOM 943 C CA . LYS A 1 115 ? -17.476 -11.904 11.088 1.00 97.25 115 LYS A CA 1
ATOM 944 C C . LYS A 1 115 ? -17.852 -11.880 12.573 1.00 97.25 115 LYS A C 1
ATOM 946 O O . LYS A 1 115 ? -17.731 -12.912 13.226 1.00 97.25 115 LYS A O 1
ATOM 951 N N . GLY A 1 116 ? -18.239 -10.725 13.116 1.00 96.12 116 GLY A N 1
ATOM 952 C CA . GLY A 1 116 ? -18.557 -10.540 14.532 1.00 96.12 116 GLY A CA 1
ATOM 953 C C . GLY A 1 116 ? -17.359 -10.697 15.472 1.00 96.12 116 GLY A C 1
ATOM 954 O O . GLY A 1 116 ? -17.551 -10.885 16.667 1.00 96.12 116 GLY A O 1
ATOM 955 N N . ILE A 1 117 ? -16.125 -10.653 14.953 1.00 97.75 117 ILE A N 1
ATOM 956 C CA . ILE A 1 117 ? -14.903 -10.812 15.763 1.00 97.75 117 ILE A CA 1
ATOM 957 C C . ILE A 1 117 ? -14.620 -9.536 16.559 1.00 97.75 117 ILE A C 1
ATOM 959 O O . ILE A 1 117 ? -14.097 -9.604 17.668 1.00 97.75 117 ILE A O 1
ATOM 963 N N . ILE A 1 118 ? -14.935 -8.381 15.972 1.00 96.88 118 ILE A N 1
ATOM 964 C CA . ILE A 1 118 ? -14.805 -7.064 16.597 1.00 96.88 118 ILE A CA 1
ATOM 965 C C . ILE A 1 118 ? -16.074 -6.256 16.344 1.00 96.88 118 ILE A C 1
ATOM 967 O O . ILE A 1 118 ? -16.791 -6.490 15.371 1.00 96.88 118 ILE A O 1
ATOM 971 N N . THR A 1 119 ? -16.325 -5.266 17.185 1.00 97.81 119 THR A N 1
ATOM 972 C CA . THR A 1 119 ? -17.389 -4.283 16.971 1.00 97.81 119 THR A CA 1
ATOM 973 C C . THR A 1 119 ? -16.945 -3.181 16.004 1.00 97.81 119 THR A C 1
ATOM 975 O O . THR A 1 119 ? -15.751 -2.964 15.774 1.00 97.81 119 THR A O 1
ATOM 978 N N . GLN A 1 120 ? -17.909 -2.440 15.449 1.00 94.94 120 GLN A N 1
ATOM 979 C CA . GLN A 1 120 ? -17.621 -1.287 14.589 1.00 94.94 120 GLN A CA 1
ATOM 980 C C . GLN A 1 120 ? -16.778 -0.226 15.321 1.00 94.94 120 GLN A C 1
ATOM 982 O O . GLN A 1 120 ? -15.822 0.302 14.759 1.00 94.94 120 GLN A O 1
ATOM 987 N N . GLU A 1 121 ? -17.056 0.021 16.603 1.00 96.81 121 GLU A N 1
ATOM 988 C CA . GLU A 1 121 ? -16.297 0.979 17.415 1.00 96.81 121 GLU A CA 1
ATOM 989 C C . GLU A 1 121 ? -14.835 0.553 17.621 1.00 96.81 121 GLU A C 1
ATOM 991 O O . GLU A 1 121 ? -13.923 1.383 17.604 1.00 96.81 121 GLU A O 1
ATOM 996 N N . GLU A 1 122 ? -14.583 -0.744 17.808 1.00 95.81 122 GLU A N 1
ATOM 997 C CA . GLU A 1 122 ? -13.227 -1.291 17.924 1.00 95.81 122 GLU A CA 1
ATOM 998 C C . GLU A 1 122 ? -12.469 -1.212 16.598 1.00 95.81 122 GLU A C 1
ATOM 1000 O O . GLU A 1 122 ? -11.280 -0.874 16.582 1.00 95.81 122 GLU A O 1
ATOM 1005 N N . ALA A 1 123 ? -13.157 -1.473 15.483 1.00 96.75 123 ALA A N 1
ATOM 1006 C CA . ALA A 1 123 ? -12.608 -1.287 14.148 1.00 96.75 123 ALA A CA 1
ATOM 1007 C C . ALA A 1 123 ? -12.184 0.171 13.923 1.00 96.75 123 ALA A C 1
ATOM 1009 O O . ALA A 1 123 ? -11.051 0.419 13.506 1.00 96.75 123 ALA A O 1
ATOM 1010 N N . ASP A 1 124 ? -13.038 1.132 14.271 1.00 96.88 124 ASP A N 1
ATOM 1011 C CA . ASP A 1 124 ? -12.760 2.558 14.086 1.00 96.88 124 ASP A CA 1
ATOM 1012 C C . ASP A 1 124 ? -11.604 3.033 14.985 1.00 96.88 124 ASP A C 1
ATOM 1014 O O . ASP A 1 124 ? -10.661 3.677 14.510 1.00 96.88 124 ASP A O 1
ATOM 1018 N N . LYS A 1 125 ? -11.574 2.613 16.259 1.00 97.06 125 LYS A N 1
ATOM 1019 C CA . LYS A 1 125 ? -10.439 2.872 17.170 1.00 97.06 125 LYS A CA 1
ATOM 1020 C C . LYS A 1 125 ? -9.130 2.299 16.628 1.00 97.06 125 LYS A C 1
ATOM 1022 O O . LYS A 1 125 ? -8.080 2.956 16.684 1.00 97.06 125 LYS A O 1
ATOM 1027 N N . ARG A 1 126 ? -9.161 1.071 16.098 1.00 96.00 126 ARG A N 1
ATOM 1028 C CA . ARG A 1 126 ? -7.982 0.432 15.505 1.00 96.00 126 ARG A CA 1
ATOM 1029 C C . ARG A 1 126 ? -7.527 1.157 14.243 1.00 96.00 126 ARG A C 1
ATOM 1031 O O . ARG A 1 126 ? -6.320 1.341 14.073 1.00 96.00 126 ARG A O 1
ATOM 1038 N N . PHE A 1 127 ? -8.456 1.572 13.387 1.00 96.75 127 PHE A N 1
ATOM 1039 C CA . PHE A 1 127 ? -8.158 2.324 12.174 1.00 96.75 127 PHE A CA 1
ATOM 1040 C C . PHE A 1 127 ? -7.433 3.636 12.500 1.00 96.75 127 PHE A C 1
ATOM 1042 O O . PHE A 1 127 ? -6.334 3.865 11.992 1.00 96.75 127 PHE A O 1
ATOM 1049 N N . GLU A 1 128 ? -7.974 4.435 13.422 1.00 96.19 128 GLU A N 1
ATOM 1050 C CA . GLU A 1 128 ? -7.373 5.711 13.829 1.00 96.19 128 GLU A CA 1
ATOM 1051 C C . GLU A 1 128 ? -5.995 5.534 14.477 1.00 96.19 128 GLU A C 1
ATOM 1053 O O . GLU A 1 128 ? -5.052 6.270 14.178 1.00 96.19 128 GLU A O 1
ATOM 1058 N N . THR A 1 129 ? -5.829 4.504 15.310 1.00 95.38 129 THR A N 1
ATOM 1059 C CA . THR A 1 129 ? -4.536 4.196 15.942 1.00 95.38 129 THR A CA 1
ATOM 1060 C C . THR A 1 129 ? -3.472 3.853 14.898 1.00 95.38 129 THR A C 1
ATOM 1062 O O . THR A 1 129 ? -2.346 4.350 14.953 1.00 95.38 129 THR A O 1
ATOM 1065 N N . MET A 1 130 ? -3.825 3.020 13.916 1.00 92.75 130 MET A N 1
ATOM 1066 C CA . MET A 1 130 ? -2.912 2.619 12.844 1.00 92.75 130 MET A CA 1
ATOM 1067 C C . MET A 1 130 ? -2.583 3.781 11.902 1.00 92.75 130 MET A C 1
ATOM 1069 O O . MET A 1 130 ? -1.434 3.908 11.475 1.00 92.75 130 MET A O 1
ATOM 1073 N N . LYS A 1 131 ? -3.564 4.641 11.605 1.00 92.88 131 LYS A N 1
ATOM 1074 C CA . LYS A 1 131 ? -3.371 5.853 10.802 1.00 92.88 131 LYS A CA 1
ATOM 1075 C C . LYS A 1 131 ? -2.361 6.796 11.464 1.00 92.88 131 LYS A C 1
ATOM 1077 O O . LYS A 1 131 ? -1.352 7.124 10.841 1.00 92.88 131 LYS A O 1
ATOM 1082 N N . LYS A 1 132 ? -2.554 7.115 12.750 1.00 93.31 132 LYS A N 1
ATOM 1083 C CA . LYS A 1 132 ? -1.620 7.940 13.541 1.00 93.31 132 LYS A CA 1
ATOM 1084 C C . LYS A 1 132 ? -0.227 7.321 13.632 1.00 93.31 132 LYS A C 1
ATOM 1086 O O . LYS A 1 132 ? 0.780 8.008 13.479 1.00 93.31 132 LYS A O 1
ATOM 1091 N N . TRP A 1 133 ? -0.145 6.007 13.854 1.00 89.69 133 TRP A N 1
ATOM 1092 C CA . TRP A 1 133 ? 1.143 5.314 13.888 1.00 89.69 133 TRP A CA 1
ATOM 1093 C C . TRP A 1 133 ? 1.902 5.474 12.569 1.00 89.69 133 TRP A C 1
ATOM 1095 O O . TRP A 1 133 ? 3.107 5.726 12.584 1.00 89.69 133 TRP A O 1
ATOM 1105 N N . TRP A 1 134 ? 1.214 5.375 11.429 1.00 86.50 134 TRP A N 1
ATOM 1106 C CA . TRP A 1 134 ? 1.847 5.582 10.133 1.00 86.50 134 TRP A CA 1
ATOM 1107 C C . TRP A 1 134 ? 2.341 7.025 9.978 1.00 86.50 134 TRP A C 1
ATOM 1109 O O . TRP A 1 134 ? 3.504 7.225 9.629 1.00 86.50 134 TRP A O 1
ATOM 1119 N N . GLU A 1 135 ? 1.520 8.028 10.276 1.00 87.38 135 GLU A N 1
ATOM 1120 C CA . GLU A 1 135 ? 1.928 9.442 10.220 1.00 87.38 135 GLU A CA 1
ATOM 1121 C C . GLU A 1 135 ? 3.216 9.689 11.027 1.00 87.38 135 GLU A C 1
ATOM 1123 O O . GLU A 1 135 ? 4.214 10.152 10.467 1.00 87.38 135 GLU A O 1
ATOM 1128 N N . ASN A 1 136 ? 3.277 9.191 12.265 1.00 88.12 136 ASN A N 1
ATOM 1129 C CA . ASN A 1 136 ? 4.470 9.276 13.115 1.00 88.12 136 ASN A CA 1
ATOM 1130 C C . ASN A 1 136 ? 5.702 8.570 12.510 1.00 88.12 136 ASN A C 1
ATOM 1132 O O . ASN A 1 136 ? 6.841 9.015 12.675 1.00 88.12 136 ASN A O 1
ATOM 1136 N N . GLN A 1 137 ? 5.517 7.447 11.807 1.00 83.88 137 GLN A N 1
ATOM 1137 C CA . GLN A 1 137 ? 6.615 6.760 11.114 1.00 83.88 137 GLN A CA 1
ATOM 1138 C C . GLN A 1 137 ? 7.145 7.566 9.922 1.00 83.88 137 GLN A C 1
ATOM 1140 O O . GLN A 1 137 ? 8.348 7.519 9.649 1.00 83.88 137 GLN A O 1
ATOM 1145 N N . LYS A 1 138 ? 6.286 8.312 9.211 1.00 80.12 138 LYS A N 1
ATOM 1146 C CA . LYS A 1 138 ? 6.734 9.201 8.125 1.00 80.12 138 LYS A CA 1
ATOM 1147 C C . LYS A 1 138 ? 7.627 10.301 8.679 1.00 80.12 138 LYS A C 1
ATOM 1149 O O . LYS A 1 138 ? 8.718 10.503 8.152 1.00 80.12 138 LYS A O 1
ATOM 1154 N N . GLU A 1 139 ? 7.210 10.939 9.768 1.00 77.62 139 GLU A N 1
ATOM 1155 C CA . GLU A 1 139 ? 7.989 11.982 10.439 1.00 77.62 139 GLU A CA 1
ATOM 1156 C C . GLU A 1 139 ? 9.356 11.460 10.887 1.00 77.62 139 GLU A C 1
ATOM 1158 O O . GLU A 1 139 ? 10.389 12.030 10.534 1.00 77.62 139 GLU A O 1
ATOM 1163 N N . LYS A 1 140 ? 9.392 10.300 11.557 1.00 79.00 140 LYS A N 1
ATOM 1164 C CA . LYS A 1 140 ? 10.654 9.654 11.953 1.00 79.00 140 LYS A CA 1
ATOM 1165 C C . LYS A 1 140 ? 11.548 9.341 10.755 1.00 79.00 140 LYS A C 1
ATOM 1167 O O . LYS A 1 140 ? 12.744 9.613 10.809 1.00 79.00 140 LYS A O 1
ATOM 1172 N N . LYS A 1 141 ? 11.002 8.815 9.652 1.00 72.81 141 LYS A N 1
ATOM 1173 C CA . LYS A 1 141 ? 11.779 8.570 8.423 1.00 72.81 141 LYS A CA 1
ATOM 1174 C C . LYS A 1 141 ? 12.335 9.859 7.819 1.00 72.81 141 LYS A C 1
ATOM 1176 O O . LYS A 1 141 ? 13.467 9.844 7.343 1.00 72.81 141 LYS A O 1
ATOM 1181 N N . ILE A 1 142 ? 11.574 10.954 7.830 1.00 73.25 142 ILE A N 1
ATOM 1182 C CA . ILE A 1 142 ? 12.034 12.268 7.354 1.00 73.25 142 ILE A CA 1
ATOM 1183 C C . ILE A 1 142 ? 13.207 12.758 8.210 1.00 73.25 142 ILE A C 1
ATOM 1185 O O . ILE A 1 142 ? 14.225 13.182 7.661 1.00 73.25 142 ILE A O 1
ATOM 1189 N N . LEU A 1 143 ? 13.103 12.635 9.536 1.00 73.06 143 LEU A N 1
ATOM 1190 C CA . LEU A 1 143 ? 14.174 12.990 10.472 1.00 73.06 143 LEU A CA 1
ATOM 1191 C C . LEU A 1 143 ? 15.426 12.124 10.264 1.00 73.06 143 LEU A C 1
ATOM 1193 O O . LEU A 1 143 ? 16.534 12.646 10.163 1.00 73.06 143 LEU A O 1
ATOM 1197 N N . LEU A 1 144 ? 15.259 10.809 10.106 1.00 69.56 144 LEU A N 1
ATOM 1198 C CA . LEU A 1 144 ? 16.367 9.884 9.847 1.00 69.56 144 LEU A CA 1
ATOM 1199 C C . LEU A 1 144 ? 17.040 10.144 8.488 1.00 69.56 144 LEU A C 1
ATOM 1201 O O . LEU A 1 144 ? 18.264 10.082 8.399 1.00 69.56 144 LEU A O 1
ATOM 1205 N N . ARG A 1 145 ? 16.280 10.503 7.440 1.00 65.62 145 ARG A N 1
ATOM 1206 C CA . ARG A 1 145 ? 16.840 10.890 6.126 1.00 65.62 145 ARG A CA 1
ATOM 1207 C C . ARG A 1 145 ? 17.641 12.187 6.175 1.00 65.62 145 ARG A C 1
ATOM 1209 O O . ARG A 1 145 ? 18.567 12.327 5.381 1.00 65.62 145 ARG A O 1
ATOM 1216 N N . LYS A 1 146 ? 17.299 13.120 7.069 1.00 60.97 146 LYS A N 1
ATOM 1217 C CA . LYS A 1 146 ? 18.098 14.334 7.299 1.00 60.97 146 LYS A CA 1
ATOM 1218 C C . LYS A 1 146 ? 19.433 14.022 7.989 1.00 60.97 146 LYS A C 1
ATOM 1220 O O . LYS A 1 146 ? 20.406 14.716 7.724 1.00 60.97 146 LYS A O 1
ATOM 1225 N N . ASN A 1 147 ? 19.497 12.948 8.784 1.00 61.47 147 ASN A N 1
ATOM 1226 C CA . ASN A 1 147 ? 20.645 12.644 9.645 1.00 61.47 147 ASN A CA 1
ATOM 1227 C C . ASN A 1 147 ? 21.537 11.466 9.187 1.00 61.47 147 ASN A C 1
ATOM 1229 O O . ASN A 1 147 ? 22.550 11.211 9.833 1.00 61.47 147 ASN A O 1
ATOM 1233 N N . GLY A 1 148 ? 21.233 10.740 8.100 1.00 51.19 148 GLY A N 1
ATOM 1234 C CA . GLY A 1 148 ? 22.031 9.564 7.713 1.00 51.19 148 GLY A CA 1
ATOM 1235 C C . GLY A 1 148 ? 21.961 9.153 6.238 1.00 51.19 148 GLY A C 1
ATOM 1236 O O . GLY A 1 148 ? 20.888 9.014 5.655 1.00 51.19 148 GLY A O 1
ATOM 1237 N N . LYS A 1 149 ? 23.141 8.917 5.642 1.00 61.47 149 LYS A N 1
ATOM 1238 C CA . LYS A 1 149 ? 23.352 8.347 4.296 1.00 61.47 149 LYS A CA 1
ATOM 1239 C C . LYS A 1 149 ? 22.816 6.907 4.236 1.00 61.47 149 LYS A C 1
ATOM 1241 O O . LYS A 1 149 ? 23.284 6.072 5.001 1.00 61.47 149 LYS A O 1
ATOM 1246 N N . GLY A 1 150 ? 21.944 6.562 3.280 1.00 55.25 150 GLY A N 1
ATOM 1247 C CA . GLY A 1 150 ? 21.674 5.140 3.020 1.00 55.25 150 GLY A CA 1
ATOM 1248 C C . GLY A 1 150 ? 20.620 4.786 1.970 1.00 55.25 150 GLY A C 1
ATOM 1249 O O . GLY A 1 150 ? 19.545 5.371 1.938 1.00 55.25 150 GLY A O 1
ATOM 1250 N N . PHE A 1 151 ? 20.969 3.770 1.169 1.00 48.81 151 PHE A N 1
ATOM 1251 C CA . PHE A 1 151 ? 20.165 2.935 0.262 1.00 48.81 151 PHE A CA 1
ATOM 1252 C C . PHE A 1 151 ? 19.453 3.623 -0.909 1.00 48.81 151 PHE A C 1
ATOM 1254 O O . PHE A 1 151 ? 18.264 3.929 -0.897 1.00 48.81 151 PHE A O 1
ATOM 1261 N N . LYS A 1 152 ? 20.216 3.794 -1.991 1.00 50.19 152 LYS A N 1
ATOM 1262 C CA . LYS A 1 152 ? 19.719 4.126 -3.326 1.00 50.19 152 LYS A CA 1
ATOM 1263 C C . LYS A 1 152 ? 19.852 2.845 -4.160 1.00 50.19 152 LYS A C 1
ATOM 1265 O O . LYS A 1 152 ? 20.933 2.272 -4.156 1.00 50.19 152 LYS A O 1
ATOM 1270 N N . ASN A 1 153 ? 18.795 2.434 -4.866 1.00 46.50 153 ASN A N 1
ATOM 1271 C CA . ASN A 1 153 ? 18.817 1.437 -5.958 1.00 46.50 153 ASN A CA 1
ATOM 1272 C C . ASN A 1 153 ? 18.415 -0.005 -5.591 1.00 46.50 153 ASN A C 1
ATOM 1274 O O . ASN A 1 153 ? 19.115 -0.952 -5.931 1.00 46.50 153 ASN A O 1
ATOM 1278 N N . CYS A 1 154 ? 17.252 -0.203 -4.963 1.00 50.12 154 CYS A N 1
ATOM 1279 C CA . CYS A 1 154 ? 16.625 -1.526 -4.963 1.00 50.12 154 CYS A CA 1
ATOM 1280 C C . CYS A 1 154 ? 15.150 -1.419 -5.347 1.00 50.12 154 CYS A C 1
ATOM 1282 O O . CYS A 1 154 ? 14.442 -0.536 -4.862 1.00 50.12 154 CYS A O 1
ATOM 1284 N N . TRP A 1 155 ? 14.693 -2.338 -6.198 1.00 45.94 155 TRP A N 1
ATOM 1285 C CA . TRP A 1 155 ? 13.300 -2.460 -6.644 1.00 45.94 155 TRP A CA 1
ATOM 1286 C C . TRP A 1 155 ? 12.303 -2.569 -5.482 1.00 45.94 155 TRP A C 1
ATOM 1288 O O . TRP A 1 155 ? 11.169 -2.110 -5.578 1.00 45.94 155 TRP A O 1
ATOM 1298 N N . PHE A 1 156 ? 12.761 -3.127 -4.364 1.00 46.00 156 PHE A N 1
ATOM 1299 C CA . PHE A 1 156 ? 11.975 -3.344 -3.153 1.00 46.00 156 PHE A CA 1
ATOM 1300 C C . PHE A 1 156 ? 12.120 -2.227 -2.111 1.00 46.00 156 PHE A C 1
ATOM 1302 O O . PHE A 1 156 ? 11.534 -2.313 -1.036 1.00 46.00 156 PHE A O 1
ATOM 1309 N N . SER A 1 157 ? 12.906 -1.186 -2.397 1.00 43.78 157 SER A N 1
ATOM 1310 C CA . SER A 1 157 ? 13.206 -0.121 -1.441 1.00 43.78 157 SER A CA 1
ATOM 1311 C C . SER A 1 157 ? 12.390 1.138 -1.738 1.00 43.78 157 SER A C 1
ATOM 1313 O O . SER A 1 157 ? 12.912 2.087 -2.321 1.00 43.78 157 SER A O 1
ATOM 1315 N N . PHE A 1 158 ? 11.125 1.143 -1.308 1.00 40.81 158 PHE A N 1
ATOM 1316 C CA . PHE A 1 158 ? 10.281 2.332 -1.117 1.00 40.81 158 PHE A CA 1
ATOM 1317 C C . PHE A 1 158 ? 9.297 2.118 0.039 1.00 40.81 158 PHE A C 1
ATOM 1319 O O . PHE A 1 158 ? 8.544 1.122 -0.003 1.00 40.81 158 PHE A O 1
#